Protein AF-0000000075191258 (afdb_homodimer)

Foldseek 3Di:
DPPPPADPQKDWDQDPNDIWIKGWAKWWFDDDPFIKMWGQDPVQWIWIDDCVPQNPDTDTDGGNVVDRRQADPVRTGTDDIDIDTD/DPPPPADDQKDWDQDPNDIWIKGWAKWWFDDDPFIKMWGQDPVQWIWIDDCVPQNPDTDTDGGNVVDRRQADPVGTGTDDIDIDTD

Secondary structure (DSSP, 8-state):
--------SEEEEEETTEEEEEEEEEEEEE-TT--EEEEE-TTSEEEEEETTTTTT--EEEEEGGGS-TTB-TT-PEEEEEEEEE-/--------SEEEEEETTEEEEEEEEEEEEE-TT--EEEEE-TTSEEEEEETTTTTT--EEEEEGGGS-TTB-TT-PEEEEEEEEE-

Structure (mmCIF, N/CA/C/O backbone):
data_AF-0000000075191258-model_v1
#
loop_
_entity.id
_entity.type
_entity.pdbx_description
1 polymer 'Uncharacterized protein'
#
loop_
_atom_site.group_PDB
_atom_site.id
_atom_site.type_symbol
_atom_site.label_atom_id
_atom_site.label_alt_id
_atom_site.label_comp_id
_atom_site.label_asym_id
_atom_site.label_entity_id
_atom_site.label_seq_id
_atom_site.pdbx_PDB_ins_code
_atom_site.Cartn_x
_atom_site.Cartn_y
_atom_site.Cartn_z
_atom_site.occupancy
_atom_site.B_iso_or_equiv
_atom_site.auth_seq_id
_atom_site.auth_comp_id
_atom_site.auth_asym_id
_atom_site.auth_atom_id
_atom_site.pdbx_PDB_model_num
ATOM 1 N N . MET A 1 1 ? 8.852 -24.781 12.484 1 18.39 1 MET A N 1
ATOM 2 C CA . MET A 1 1 ? 8.023 -24.625 11.289 1 18.39 1 MET A CA 1
ATOM 3 C C . MET A 1 1 ? 7.48 -23.203 11.195 1 18.39 1 MET A C 1
ATOM 5 O O . MET A 1 1 ? 6.633 -22.797 11.992 1 18.39 1 MET A O 1
ATOM 9 N N . PHE A 1 2 ? 8.344 -22.281 11.078 1 25.02 2 PHE A N 1
ATOM 10 C CA . PHE A 1 2 ? 7.977 -20.875 10.961 1 25.02 2 PHE A CA 1
ATOM 11 C C . PHE A 1 2 ? 6.957 -20.672 9.844 1 25.02 2 PHE A C 1
ATOM 13 O O . PHE A 1 2 ? 7.18 -21.094 8.711 1 25.02 2 PHE A O 1
ATOM 20 N N . SER A 1 3 ? 5.785 -20.906 10.18 1 29.55 3 SER A N 1
ATOM 21 C CA . SER A 1 3 ? 4.66 -20.766 9.266 1 29.55 3 SER A CA 1
ATOM 22 C C . SER A 1 3 ? 4.816 -19.516 8.391 1 29.55 3 SER A C 1
ATOM 24 O O . SER A 1 3 ? 5.297 -18.484 8.852 1 29.55 3 SER A O 1
ATOM 26 N N . ARG A 1 4 ? 5.203 -19.641 7.195 1 36.81 4 ARG A N 1
ATOM 27 C CA . ARG A 1 4 ? 5.18 -18.578 6.188 1 36.81 4 ARG A CA 1
ATOM 28 C C . ARG A 1 4 ? 4.109 -17.547 6.504 1 36.81 4 ARG A C 1
ATOM 30 O O . ARG A 1 4 ? 2.916 -17.828 6.438 1 36.81 4 ARG A O 1
ATOM 37 N N . ALA A 1 5 ? 4.41 -16.844 7.43 1 44.5 5 ALA A N 1
ATOM 38 C CA . ALA A 1 5 ? 3.191 -16.078 7.68 1 44.5 5 ALA A CA 1
ATOM 39 C C . ALA A 1 5 ? 2.811 -15.234 6.461 1 44.5 5 ALA A C 1
ATOM 41 O O . ALA A 1 5 ? 3.639 -14.5 5.922 1 44.5 5 ALA A O 1
ATOM 42 N N . PRO A 1 6 ? 1.939 -15.734 5.617 1 55.44 6 PRO A N 1
ATOM 43 C CA . PRO A 1 6 ? 1.334 -15.008 4.496 1 55.44 6 PRO A CA 1
ATOM 44 C C . PRO A 1 6 ? 1.102 -13.531 4.801 1 55.44 6 PRO A C 1
ATOM 46 O O . PRO A 1 6 ? 1.048 -13.141 5.969 1 55.44 6 PRO A O 1
ATOM 49 N N . VAL A 1 7 ? 1.549 -12.703 3.734 1 60.56 7 VAL A N 1
ATOM 50 C CA . VAL A 1 7 ? 1.084 -11.328 3.883 1 60.56 7 VAL A CA 1
ATOM 51 C C . VAL A 1 7 ? -0.291 -11.32 4.547 1 60.56 7 VAL A C 1
ATOM 53 O O . VAL A 1 7 ? -1.174 -12.094 4.176 1 60.56 7 VAL A O 1
ATOM 56 N N . ASP A 1 8 ? -0.23 -10.609 5.59 1 73.5 8 ASP A N 1
ATOM 57 C CA . ASP A 1 8 ? -1.541 -10.523 6.227 1 73.5 8 ASP A CA 1
ATOM 58 C C . ASP A 1 8 ? -2.574 -9.922 5.277 1 73.5 8 ASP A C 1
ATOM 60 O O . ASP A 1 8 ? -2.373 -8.828 4.742 1 73.5 8 ASP A O 1
ATOM 64 N N . GLU A 1 9 ? -3.535 -10.734 5.004 1 84.38 9 GLU A N 1
ATOM 65 C CA . GLU A 1 9 ? -4.645 -10.273 4.172 1 84.38 9 GLU A CA 1
ATOM 66 C C . GLU A 1 9 ? -5.293 -9.023 4.754 1 84.38 9 GLU A C 1
ATOM 68 O O . GLU A 1 9 ? -5.898 -8.234 4.023 1 84.38 9 GLU A O 1
ATOM 73 N N . GLN A 1 10 ? -5.094 -8.953 6.055 1 85.88 10 GLN A N 1
ATOM 74 C CA . GLN A 1 10 ? -5.688 -7.824 6.762 1 85.88 10 GLN A CA 1
ATOM 75 C C . GLN A 1 10 ? -4.742 -7.289 7.836 1 85.88 10 GLN A C 1
ATOM 77 O O . GLN A 1 10 ? -4.074 -8.062 8.523 1 85.88 10 GLN A O 1
ATOM 82 N N . ILE A 1 11 ? -4.68 -6.012 7.906 1 82.12 11 ILE A N 1
ATOM 83 C CA . ILE A 1 11 ? -3.984 -5.395 9.031 1 82.12 11 ILE A CA 1
ATOM 84 C C . ILE A 1 11 ? -4.949 -4.492 9.797 1 82.12 11 ILE A C 1
ATOM 86 O O . ILE A 1 11 ? -5.973 -4.07 9.266 1 82.12 11 ILE A O 1
ATOM 90 N N . GLN A 1 12 ? -4.664 -4.367 11.109 1 82.56 12 GLN A N 1
ATOM 91 C CA . GLN A 1 12 ? -5.461 -3.51 11.984 1 82.56 12 GLN A CA 1
ATOM 92 C C . GLN A 1 12 ? -4.617 -2.371 12.547 1 82.56 12 GLN A C 1
ATOM 94 O O . GLN A 1 12 ? -3.473 -2.584 12.961 1 82.56 1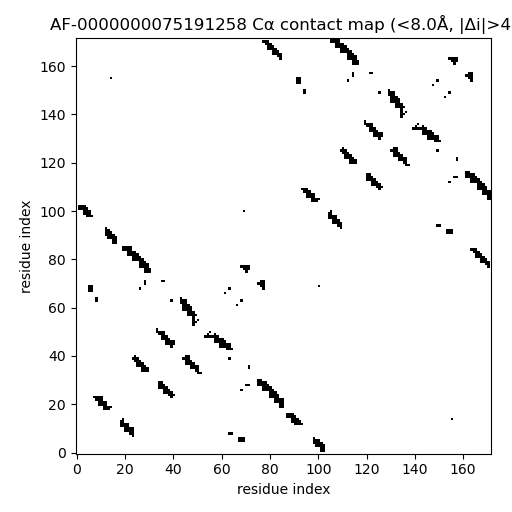2 GLN A O 1
ATOM 99 N N . LEU A 1 13 ? -5.23 -1.245 12.414 1 76.31 13 LEU A N 1
ATOM 100 C CA . LEU A 1 13 ? -4.598 -0.082 13.023 1 76.31 13 LEU A CA 1
ATOM 101 C C . LEU A 1 13 ? -5.539 0.585 14.023 1 76.31 13 LEU A C 1
ATOM 103 O O . LEU A 1 13 ? -6.762 0.556 13.844 1 76.31 13 LEU A O 1
ATOM 107 N N . THR A 1 14 ? -4.992 1.032 15.086 1 75.62 14 THR A N 1
ATOM 108 C CA . THR A 1 14 ? -5.773 1.798 16.047 1 75.62 14 THR A CA 1
ATOM 109 C C . THR A 1 14 ? -5.645 3.295 15.781 1 75.62 14 THR A C 1
ATOM 111 O O . THR A 1 14 ? -4.543 3.846 15.828 1 75.62 14 THR A O 1
ATOM 114 N N . VAL A 1 15 ? -6.785 3.873 15.414 1 68.5 15 VAL A N 1
ATOM 115 C CA . VAL A 1 15 ? -6.867 5.305 15.156 1 68.5 15 VAL A CA 1
ATOM 116 C C . VAL A 1 15 ? -7.828 5.961 16.141 1 68.5 15 VAL A C 1
ATOM 118 O O . VAL A 1 15 ? -9.039 5.707 16.109 1 68.5 15 VAL A O 1
ATOM 121 N N . LYS A 1 16 ? -7.297 6.879 16.969 1 72.69 16 LYS A N 1
ATOM 122 C CA . LYS A 1 16 ? -8.125 7.57 17.953 1 72.69 16 LYS A CA 1
ATOM 123 C C . LYS A 1 16 ? -9.031 6.59 18.688 1 72.69 16 LYS A C 1
ATOM 125 O O . LYS A 1 16 ? -10.242 6.797 18.766 1 72.69 16 LYS A O 1
ATOM 130 N N . SER A 1 17 ? -8.438 5.422 19.141 1 75.94 17 SER A N 1
ATOM 131 C CA . SER A 1 17 ? -9.109 4.426 19.969 1 75.94 17 SER A CA 1
ATOM 132 C C . SER A 1 17 ? -10.078 3.586 19.141 1 75.94 17 SER A C 1
ATOM 134 O O . SER A 1 17 ? -10.867 2.818 19.688 1 75.94 17 SER A O 1
ATOM 136 N N . ASN A 1 18 ? -10.102 3.945 17.891 1 79.5 18 ASN A N 1
ATOM 137 C CA . ASN A 1 18 ? -10.891 3.111 16.984 1 79.5 18 ASN A CA 1
ATOM 138 C C . ASN A 1 18 ? -10.008 2.148 16.203 1 79.5 18 ASN A C 1
ATOM 140 O O . ASN A 1 18 ? -8.914 2.51 15.773 1 79.5 18 ASN A O 1
ATOM 144 N N . ILE A 1 19 ? -10.531 0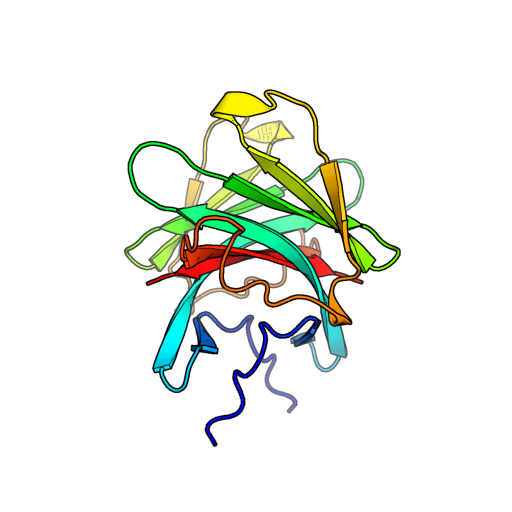.98 16.156 1 81.12 19 ILE A N 1
ATOM 145 C CA . ILE A 1 19 ? -9.828 -0.009 15.344 1 81.12 19 ILE A CA 1
ATOM 146 C C . ILE A 1 19 ? -10.289 0.091 13.891 1 81.12 19 ILE A C 1
ATOM 148 O O . ILE A 1 19 ? -11.484 0.016 13.609 1 81.12 19 ILE A O 1
ATOM 152 N N . VAL A 1 20 ? -9.32 0.36 13.07 1 84 20 VAL A N 1
ATOM 153 C CA . VAL A 1 20 ? -9.609 0.422 11.641 1 84 20 VAL A CA 1
ATOM 154 C C . VAL A 1 20 ? -8.93 -0.741 10.922 1 84 20 VAL A C 1
ATOM 156 O O . VAL A 1 20 ? -7.766 -1.052 11.195 1 84 20 VAL A O 1
ATOM 159 N N . HIS A 1 21 ? -9.688 -1.357 10.023 1 88.56 21 HIS A N 1
ATOM 160 C CA . HIS A 1 21 ? -9.188 -2.514 9.297 1 88.56 21 HIS A CA 1
ATOM 161 C C . HIS A 1 21 ? -8.805 -2.141 7.863 1 88.56 21 HIS A C 1
ATOM 163 O O . HIS A 1 21 ? -9.516 -1.379 7.207 1 88.56 21 HIS A O 1
ATOM 169 N N . TYR A 1 22 ? -7.719 -2.695 7.488 1 89.81 22 TYR A N 1
ATOM 170 C CA . TYR A 1 22 ? -7.254 -2.572 6.109 1 89.81 22 TYR A CA 1
ATOM 171 C C . TYR A 1 22 ? -7.035 -3.943 5.484 1 89.81 22 TYR A C 1
ATOM 173 O O . TYR A 1 22 ? -6.457 -4.832 6.109 1 89.81 22 TYR A O 1
ATOM 181 N N . ASN A 1 23 ? -7.496 -4.047 4.203 1 93.62 23 ASN A N 1
ATOM 182 C CA . ASN A 1 23 ? -7.297 -5.285 3.457 1 93.62 23 ASN A CA 1
ATOM 183 C C . ASN A 1 23 ? -6.227 -5.125 2.379 1 93.62 23 ASN A C 1
ATOM 185 O O . ASN A 1 23 ? -6.137 -4.074 1.743 1 93.62 23 ASN A O 1
ATOM 189 N N . LEU A 1 24 ? -5.484 -6.16 2.23 1 94.06 24 LEU A N 1
ATOM 190 C CA . LEU A 1 24 ? -4.547 -6.164 1.111 1 94.06 24 LEU A CA 1
ATOM 191 C C . LEU A 1 24 ? -5.285 -6.004 -0.214 1 94.06 24 LEU A C 1
ATOM 193 O O . LEU A 1 24 ? -6.176 -6.793 -0.534 1 94.06 24 LEU A O 1
ATOM 197 N N . ALA A 1 25 ? -4.867 -4.938 -0.931 1 96.75 25 ALA A N 1
ATOM 198 C CA . ALA A 1 25 ? -5.562 -4.617 -2.174 1 96.75 25 ALA A CA 1
ATOM 199 C C . ALA A 1 25 ? -4.664 -4.859 -3.383 1 96.75 25 ALA A C 1
ATOM 201 O O . ALA A 1 25 ? -5.145 -4.953 -4.516 1 96.75 25 ALA A O 1
ATOM 202 N N . GLY A 1 26 ? -3.363 -4.918 -3.156 1 96.75 26 GLY A N 1
ATOM 203 C CA . GLY A 1 26 ? -2.449 -5.137 -4.266 1 96.75 26 GLY A CA 1
ATOM 204 C C . GLY A 1 26 ? -1.015 -5.355 -3.826 1 96.75 26 GLY A C 1
ATOM 205 O O . GLY A 1 26 ? -0.641 -4.988 -2.709 1 96.75 26 GLY A O 1
ATOM 206 N N . VAL A 1 27 ? -0.315 -5.941 -4.746 1 96 27 VAL A N 1
ATOM 207 C CA . VAL A 1 27 ? 1.11 -6.195 -4.566 1 96 27 VAL A CA 1
ATOM 208 C C . VAL A 1 27 ? 1.851 -5.93 -5.875 1 96 27 VAL A C 1
ATOM 210 O O . VAL A 1 27 ? 1.377 -6.305 -6.949 1 96 27 VAL A O 1
ATOM 213 N N . VAL A 1 28 ? 2.975 -5.312 -5.754 1 95.12 28 VAL A N 1
ATOM 214 C CA . VAL A 1 28 ? 3.887 -5.152 -6.883 1 95.12 28 VAL A CA 1
ATOM 215 C C . VAL A 1 28 ? 5.164 -5.953 -6.629 1 95.12 28 VAL A C 1
ATOM 217 O O . VAL A 1 28 ? 5.723 -5.91 -5.531 1 95.12 28 VAL A O 1
ATOM 220 N N . TYR A 1 29 ? 5.508 -6.633 -7.645 1 93.75 29 TYR A N 1
ATOM 221 C CA . TYR A 1 29 ? 6.691 -7.48 -7.562 1 93.75 29 TYR A CA 1
ATOM 222 C C . TYR A 1 29 ? 7.824 -6.922 -8.414 1 93.75 29 TYR A C 1
ATOM 224 O O . TYR A 1 29 ? 7.598 -6.457 -9.531 1 93.75 29 TYR A O 1
ATOM 232 N N . TYR A 1 30 ? 8.914 -6.816 -7.758 1 86.06 30 TYR A N 1
ATOM 233 C CA . TYR A 1 30 ? 10.102 -6.383 -8.477 1 86.06 30 TYR A CA 1
ATOM 234 C C . TYR A 1 30 ? 11.07 -7.543 -8.688 1 86.06 30 TYR A C 1
ATOM 236 O O . TYR A 1 30 ? 11.234 -8.391 -7.801 1 86.06 30 TYR A O 1
ATOM 244 N N . GLY A 1 31 ? 11.555 -7.535 -9.891 1 74.44 31 GLY A N 1
ATOM 245 C CA . GLY A 1 31 ? 12.562 -8.516 -10.25 1 74.44 31 GLY A CA 1
ATOM 246 C C . GLY A 1 31 ? 13.07 -8.359 -11.672 1 74.44 31 GLY A C 1
ATOM 247 O O . GLY A 1 31 ? 12.289 -8.086 -12.586 1 74.44 31 GLY A O 1
ATOM 248 N N . ASP A 1 32 ? 14.359 -8.445 -11.781 1 72.38 32 ASP A N 1
ATOM 249 C CA . ASP A 1 32 ? 15.047 -8.383 -13.07 1 72.38 32 ASP A CA 1
ATOM 250 C C . ASP A 1 32 ? 14.602 -7.168 -13.875 1 72.38 32 ASP A C 1
ATOM 252 O O . ASP A 1 32 ? 14.688 -6.035 -13.398 1 72.38 32 ASP A O 1
ATOM 256 N N . THR A 1 33 ? 13.969 -7.332 -15.172 1 73.38 33 THR A N 1
ATOM 257 C CA . THR A 1 33 ? 13.859 -6.273 -16.172 1 73.38 33 THR A CA 1
ATOM 258 C C . THR A 1 33 ? 12.461 -5.656 -16.141 1 73.38 33 THR A C 1
ATOM 260 O O . THR A 1 33 ? 12.219 -4.621 -16.766 1 73.38 33 THR A O 1
ATOM 263 N N . HIS A 1 34 ? 11.477 -6.297 -15.422 1 81.94 34 HIS A N 1
ATOM 264 C CA . HIS A 1 34 ? 10.156 -5.684 -15.477 1 81.94 34 HIS A CA 1
ATOM 265 C C . HIS A 1 34 ? 9.352 -5.984 -14.211 1 81.94 34 HIS A C 1
ATOM 267 O O . HIS A 1 34 ? 9.641 -6.953 -13.508 1 81.94 34 HIS A O 1
ATOM 273 N N . TYR A 1 35 ? 8.359 -5.191 -13.992 1 88.12 35 TYR A N 1
ATOM 274 C CA . TYR A 1 35 ? 7.496 -5.324 -12.828 1 88.12 35 TYR A CA 1
ATOM 275 C C . TYR A 1 35 ? 6.254 -6.145 -13.156 1 88.12 35 TYR A C 1
ATOM 277 O O . TYR A 1 35 ? 5.781 -6.133 -14.297 1 88.12 35 TYR A O 1
ATOM 285 N N . THR A 1 36 ? 5.746 -6.973 -12.258 1 93.81 36 THR A N 1
ATOM 286 C CA . THR A 1 36 ? 4.426 -7.598 -12.281 1 93.81 36 THR A CA 1
ATOM 287 C C . THR A 1 36 ? 3.611 -7.188 -11.055 1 93.81 36 THR A C 1
ATOM 289 O O . THR A 1 36 ? 4.152 -6.625 -10.102 1 93.81 36 THR A O 1
ATOM 292 N N . ALA A 1 37 ? 2.322 -7.426 -11.281 1 95.44 37 ALA A N 1
ATOM 293 C CA . ALA A 1 37 ? 1.471 -7.012 -10.164 1 95.44 37 ALA A CA 1
ATOM 294 C C . ALA A 1 37 ? 0.293 -7.965 -9.992 1 95.44 37 ALA A C 1
ATOM 296 O O . ALA A 1 37 ? -0.086 -8.672 -10.93 1 95.44 37 ALA A O 1
ATOM 297 N N . ARG A 1 38 ? -0.209 -7.969 -8.773 1 95.94 38 ARG A N 1
ATOM 298 C CA . ARG A 1 38 ? -1.482 -8.594 -8.438 1 95.94 38 ARG A CA 1
ATOM 299 C C . ARG A 1 38 ? -2.418 -7.602 -7.754 1 95.94 38 ARG A C 1
ATOM 301 O O . ARG A 1 38 ? -1.981 -6.789 -6.938 1 95.94 38 ARG A O 1
ATOM 308 N N . PHE A 1 39 ? -3.615 -7.684 -8.141 1 96.31 39 PHE A N 1
ATOM 309 C CA . PHE A 1 39 ? -4.691 -6.938 -7.496 1 96.31 39 PHE A CA 1
ATOM 310 C C . PHE A 1 39 ? -5.711 -7.883 -6.871 1 96.31 39 PHE A C 1
ATOM 312 O O . PHE A 1 39 ? -5.996 -8.945 -7.422 1 96.31 39 PHE A O 1
ATOM 319 N N . VAL A 1 40 ? -6.23 -7.406 -5.723 1 96.81 40 VAL A N 1
ATOM 320 C CA . VAL A 1 40 ? -7.266 -8.164 -5.027 1 96.81 40 VAL A CA 1
ATOM 321 C C . VAL A 1 40 ? -8.586 -7.395 -5.074 1 96.81 40 VAL A C 1
ATOM 323 O O . VAL A 1 40 ? -8.68 -6.273 -4.57 1 96.81 40 VAL A O 1
ATOM 326 N N . ASP A 1 41 ? -9.602 -8.016 -5.605 1 95.12 41 ASP A N 1
ATOM 327 C CA . ASP A 1 41 ? -10.867 -7.293 -5.676 1 95.12 41 ASP A CA 1
ATOM 328 C C . ASP A 1 41 ? -11.688 -7.488 -4.398 1 95.12 41 ASP A C 1
ATOM 330 O O . ASP A 1 41 ? -11.211 -8.109 -3.443 1 95.12 41 ASP A O 1
ATOM 334 N N . THR A 1 42 ? -12.812 -6.91 -4.359 1 93 42 THR A N 1
ATOM 335 C CA . THR A 1 42 ? -13.602 -6.84 -3.133 1 93 42 THR A CA 1
ATOM 336 C C . THR A 1 42 ? -14.102 -8.227 -2.734 1 93 42 THR A C 1
ATOM 338 O O . THR A 1 42 ? -14.469 -8.453 -1.58 1 93 42 THR A O 1
ATOM 341 N N . ASP A 1 43 ? -14.055 -9.195 -3.66 1 94.69 43 ASP A N 1
ATOM 342 C CA . ASP A 1 43 ? -14.516 -10.555 -3.385 1 94.69 43 ASP A CA 1
ATOM 343 C C . ASP A 1 43 ? -13.352 -11.461 -2.986 1 94.69 43 ASP A C 1
ATOM 345 O O . ASP A 1 43 ? -13.547 -12.656 -2.744 1 94.69 43 ASP A O 1
ATOM 349 N N . GLY A 1 44 ? -12.172 -10.891 -3 1 94.62 44 GLY A N 1
ATOM 350 C CA . GLY A 1 44 ? -11 -11.672 -2.631 1 94.62 44 GLY A CA 1
ATOM 351 C C . GLY A 1 44 ? -10.375 -12.406 -3.803 1 94.62 44 GLY A C 1
ATOM 352 O O . GLY A 1 44 ? -9.5 -13.25 -3.619 1 94.62 44 GLY A O 1
ATOM 353 N N . ARG A 1 45 ? -10.891 -12.117 -5.031 1 96.75 45 ARG A N 1
ATOM 354 C CA . ARG A 1 45 ? -10.266 -12.695 -6.215 1 96.75 45 ARG A CA 1
ATOM 355 C C . ARG A 1 45 ? -8.977 -11.961 -6.566 1 96.75 45 ARG A C 1
ATOM 357 O O . ARG A 1 45 ? -8.914 -10.734 -6.488 1 96.75 45 ARG A O 1
ATOM 364 N N . VAL A 1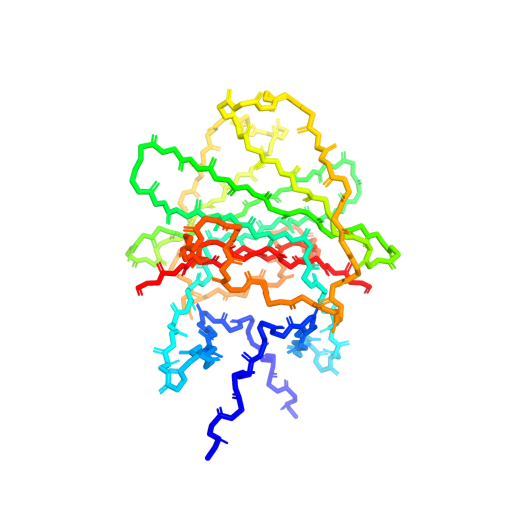 46 ? -8.016 -12.719 -6.957 1 96.94 46 VAL A N 1
ATOM 365 C CA . VAL A 1 46 ? -6.715 -12.148 -7.293 1 96.94 46 VAL A CA 1
ATOM 366 C C . VAL A 1 46 ? -6.559 -12.078 -8.812 1 96.94 46 VAL A C 1
ATOM 368 O O . VAL A 1 46 ? -6.801 -13.062 -9.516 1 96.94 46 VAL A O 1
ATOM 371 N N . TRP A 1 47 ? -6.211 -10.898 -9.25 1 96.81 47 TRP A N 1
ATOM 372 C CA . TRP A 1 47 ? -5.957 -10.625 -10.664 1 96.81 47 TRP A CA 1
ATOM 373 C C . TRP A 1 47 ? -4.48 -10.336 -10.898 1 96.81 47 TRP A C 1
ATOM 375 O O . TRP A 1 47 ? -3.873 -9.531 -10.188 1 96.81 47 TRP A O 1
ATOM 385 N N . TYR A 1 48 ? -3.906 -10.992 -11.906 1 96.19 48 TYR A N 1
ATOM 386 C CA . TYR A 1 48 ? -2.484 -10.875 -12.211 1 96.19 48 TYR A CA 1
ATOM 387 C C . TYR A 1 48 ? -2.262 -10.039 -13.469 1 96.19 48 TYR A C 1
ATOM 389 O O . TYR A 1 48 ? -2.965 -10.219 -14.469 1 96.19 48 TYR A O 1
ATOM 397 N N . ASN A 1 49 ? -1.274 -9.141 -13.406 1 93.94 49 ASN A N 1
ATOM 398 C CA . ASN A 1 49 ? -0.834 -8.344 -14.547 1 93.94 49 ASN A CA 1
ATOM 399 C C . ASN A 1 49 ? 0.676 -8.43 -14.742 1 93.94 49 ASN A C 1
ATOM 401 O O . ASN A 1 49 ? 1.443 -8.227 -13.805 1 93.94 49 ASN A O 1
ATOM 405 N N . ASP A 1 50 ? 0.984 -8.828 -15.898 1 88.56 50 ASP A N 1
ATOM 406 C CA . ASP A 1 50 ? 2.354 -8.695 -16.391 1 88.56 50 ASP A CA 1
ATOM 407 C C . ASP A 1 50 ? 2.477 -7.547 -17.375 1 88.56 50 ASP A C 1
ATOM 409 O O . ASP A 1 50 ? 2.066 -7.676 -18.531 1 88.56 50 ASP A O 1
ATOM 413 N N . GLY A 1 51 ? 2.982 -6.484 -16.891 1 78.25 51 GLY A N 1
ATOM 414 C CA . GLY A 1 51 ? 3.037 -5.266 -17.672 1 78.25 51 GLY A CA 1
ATOM 415 C C . GLY A 1 51 ? 3.645 -5.473 -19.047 1 78.25 51 GLY A C 1
ATOM 416 O O . GLY A 1 51 ? 3.264 -4.797 -20.016 1 78.25 51 GLY A O 1
ATOM 417 N N . LEU A 1 52 ? 4.566 -6.281 -19.203 1 77.38 52 LEU A N 1
ATOM 418 C CA . LEU A 1 52 ? 5.23 -6.523 -20.484 1 77.38 52 LEU A CA 1
ATOM 419 C C . LEU A 1 52 ? 4.375 -7.406 -21.391 1 77.38 52 LEU A C 1
ATOM 421 O O . LEU A 1 52 ? 4.199 -7.109 -22.578 1 77.38 52 LEU A O 1
ATOM 425 N N . THR A 1 53 ? 3.797 -8.438 -20.891 1 78.5 53 THR A N 1
ATOM 426 C CA . THR A 1 53 ? 3.164 -9.445 -21.734 1 78.5 53 THR A CA 1
ATOM 427 C C . THR A 1 53 ? 1.667 -9.18 -21.859 1 78.5 53 THR A C 1
ATOM 429 O O . THR A 1 53 ? 1.068 -9.477 -22.906 1 78.5 53 THR A O 1
ATOM 432 N N . LEU A 1 54 ? 1.067 -8.609 -20.859 1 81.75 54 LEU A N 1
ATOM 433 C CA . LEU A 1 54 ? -0.387 -8.492 -20.859 1 81.75 54 LEU A CA 1
ATOM 434 C C . LEU A 1 54 ? -0.819 -7.055 -21.109 1 81.75 54 LEU A C 1
ATOM 436 O O . LEU A 1 54 ? -2 -6.793 -21.359 1 81.75 54 LEU A O 1
ATOM 440 N N . GLY A 1 55 ? 0.166 -6.262 -21.062 1 77.88 55 GLY A N 1
ATOM 441 C CA . GLY A 1 55 ? -0.191 -4.859 -21.234 1 77.88 55 GLY A CA 1
ATOM 442 C C . GLY A 1 55 ? -1.166 -4.371 -20.172 1 77.88 55 GLY A C 1
ATOM 443 O O . GLY A 1 55 ? -0.888 -4.457 -18.969 1 77.88 55 GLY A O 1
ATOM 444 N N . ARG A 1 56 ? -2.375 -3.951 -20.594 1 79.69 56 ARG A N 1
ATOM 445 C CA . ARG A 1 56 ? -3.363 -3.373 -19.688 1 79.69 56 ARG A CA 1
ATOM 446 C C . ARG A 1 56 ? -4.32 -4.441 -19.172 1 79.69 56 ARG A C 1
ATOM 448 O O . ARG A 1 56 ? -5.258 -4.137 -18.438 1 79.69 56 ARG A O 1
ATOM 455 N N . ARG A 1 57 ? -4.113 -5.68 -19.609 1 88 57 ARG A N 1
ATOM 456 C CA . ARG A 1 57 ? -5.031 -6.742 -19.203 1 88 57 ARG A CA 1
ATOM 457 C C . ARG A 1 57 ? -4.547 -7.438 -17.938 1 88 57 ARG A C 1
ATOM 459 O O . ARG A 1 57 ? -3.35 -7.441 -17.641 1 88 57 ARG A O 1
ATOM 466 N N . ALA A 1 58 ? -5.52 -7.902 -17.234 1 92.88 58 ALA A N 1
ATOM 467 C CA . ALA A 1 58 ? -5.238 -8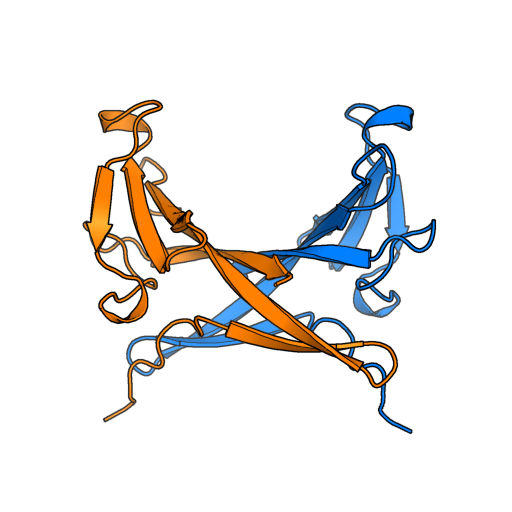.734 -16.078 1 92.88 58 ALA A CA 1
ATOM 468 C C . ALA A 1 58 ? -5.922 -10.094 -16.203 1 92.88 58 ALA A C 1
ATOM 470 O O . ALA A 1 58 ? -6.969 -10.219 -16.844 1 92.88 58 ALA A O 1
ATOM 471 N N . GLN A 1 59 ? -5.266 -11.086 -15.633 1 94.69 59 GLN A N 1
ATOM 472 C CA . GLN A 1 59 ? -5.797 -12.445 -15.625 1 94.69 59 GLN A CA 1
ATOM 473 C C . GLN A 1 59 ? -6.211 -12.859 -14.219 1 94.69 59 GLN A C 1
ATOM 475 O O . GLN A 1 59 ? -5.469 -12.648 -13.258 1 94.69 59 GLN A O 1
ATOM 480 N N . LEU A 1 60 ? -7.379 -13.5 -14.211 1 95.62 60 LEU A N 1
ATOM 481 C CA . LEU A 1 60 ? -7.832 -14.055 -12.938 1 95.62 60 LEU A CA 1
ATOM 482 C C . LEU A 1 60 ? -6.98 -15.258 -12.539 1 95.62 60 LEU A C 1
ATOM 484 O O . LEU A 1 60 ? -6.715 -16.141 -13.359 1 95.62 60 LEU A O 1
ATOM 488 N N . GLU A 1 61 ? -6.535 -15.273 -11.367 1 95.62 61 GLU A N 1
ATOM 489 C CA . GLU A 1 61 ? -5.762 -16.406 -10.875 1 95.62 61 GLU A CA 1
ATOM 490 C C . GLU A 1 61 ? -6.566 -17.234 -9.875 1 95.62 61 GLU A C 1
ATOM 492 O O . GLU A 1 61 ? -7.008 -18.344 -10.188 1 95.62 61 GLU A O 1
ATOM 497 N N . ARG A 1 62 ? -6.562 -16.891 -8.547 1 95.19 62 ARG A N 1
ATOM 498 C CA . ARG A 1 62 ? -7.227 -17.578 -7.449 1 95.19 62 ARG A CA 1
ATOM 499 C C . ARG A 1 62 ? -7.73 -16.594 -6.402 1 95.19 62 ARG A C 1
ATOM 501 O O . ARG A 1 62 ? -7.754 -15.391 -6.645 1 95.19 62 ARG A O 1
ATOM 508 N N . PHE A 1 63 ? -8.32 -17.219 -5.359 1 95.38 63 PHE A N 1
ATOM 509 C CA . PHE A 1 63 ? -8.68 -16.391 -4.207 1 95.38 63 PHE A CA 1
ATOM 510 C C . PHE A 1 63 ? -7.461 -16.141 -3.326 1 95.38 63 PHE A C 1
ATOM 512 O O . PHE A 1 63 ? -6.566 -16.984 -3.234 1 95.38 63 PHE A O 1
ATOM 519 N N . ILE A 1 64 ? -7.453 -15.016 -2.725 1 93.5 64 ILE A N 1
ATOM 520 C CA . ILE A 1 64 ? -6.297 -14.547 -1.969 1 93.5 64 ILE A CA 1
ATOM 521 C C . ILE A 1 64 ? -5.953 -15.555 -0.873 1 93.5 64 ILE A C 1
ATOM 523 O O . ILE A 1 64 ? -4.781 -15.766 -0.56 1 93.5 64 ILE A O 1
ATOM 527 N N . HIS A 1 65 ? -6.949 -16.156 -0.226 1 90.19 65 HIS A N 1
ATOM 528 C CA . HIS A 1 65 ? -6.695 -17.062 0.889 1 90.19 65 HIS A CA 1
ATOM 529 C C . HIS A 1 65 ? -6.023 -18.344 0.413 1 90.19 65 HIS A C 1
ATOM 531 O O . HIS A 1 65 ? -5.504 -19.109 1.224 1 90.19 65 HIS A O 1
ATOM 537 N N . ASP A 1 66 ? -5.941 -18.531 -0.893 1 90.38 66 ASP A N 1
ATOM 538 C CA . ASP A 1 66 ? -5.352 -19.75 -1.461 1 90.38 66 ASP A CA 1
ATOM 539 C C . ASP A 1 66 ? -3.965 -19.469 -2.037 1 90.38 66 ASP A C 1
ATOM 541 O O . ASP A 1 66 ? -3.379 -20.312 -2.707 1 90.38 66 ASP A O 1
ATOM 545 N N . MET A 1 67 ? -3.473 -18.25 -1.807 1 88.62 67 MET A N 1
ATOM 546 C CA . MET A 1 67 ? -2.277 -17.859 -2.549 1 88.62 67 MET A CA 1
ATOM 547 C C . MET A 1 67 ? -1.213 -17.297 -1.61 1 88.62 67 MET A C 1
ATOM 549 O O . MET A 1 67 ? -1.538 -16.656 -0.611 1 88.62 67 MET A O 1
ATOM 553 N N . ASP A 1 68 ? 0.018 -17.609 -2.004 1 87 68 ASP A N 1
ATOM 554 C CA . ASP A 1 68 ? 1.139 -16.875 -1.427 1 87 68 ASP A CA 1
ATOM 555 C C . ASP A 1 68 ? 1.383 -15.57 -2.176 1 87 68 ASP A C 1
ATOM 557 O O . ASP A 1 68 ? 1.888 -15.578 -3.301 1 87 68 ASP A O 1
ATOM 561 N N . MET A 1 69 ? 1.11 -14.5 -1.534 1 91 69 MET A N 1
ATOM 562 C CA . MET A 1 69 ? 1.179 -13.203 -2.207 1 91 69 MET A CA 1
ATOM 563 C C . MET A 1 69 ? 2.598 -12.648 -2.172 1 91 69 MET A C 1
ATOM 565 O O . MET A 1 69 ? 2.881 -11.625 -2.791 1 91 69 MET A O 1
ATOM 569 N N . MET A 1 70 ? 3.473 -13.336 -1.526 1 89.5 70 MET A N 1
ATOM 570 C CA . MET A 1 70 ? 4.801 -12.773 -1.313 1 89.5 70 MET A CA 1
ATOM 571 C C . MET A 1 70 ? 5.707 -13.047 -2.508 1 89.5 70 MET A C 1
ATOM 573 O O . MET A 1 70 ? 6.77 -12.438 -2.641 1 89.5 70 MET A O 1
ATOM 577 N N . LYS A 1 71 ? 5.254 -13.969 -3.334 1 89.19 71 LYS A N 1
ATOM 578 C CA . LYS A 1 71 ? 5.965 -14.258 -4.578 1 89.19 71 LYS A CA 1
ATOM 579 C C . LYS A 1 71 ? 5 -14.312 -5.762 1 89.19 71 LYS A C 1
ATOM 581 O O . LYS A 1 71 ? 3.879 -14.805 -5.637 1 89.19 71 LYS A O 1
ATOM 586 N N . ASP A 1 72 ? 5.551 -13.797 -6.867 1 89.75 72 ASP A N 1
ATOM 587 C CA . ASP A 1 72 ? 4.68 -13.922 -8.031 1 89.75 72 ASP A CA 1
ATOM 588 C C . ASP A 1 72 ? 4.91 -15.25 -8.75 1 89.75 72 ASP A C 1
ATOM 590 O O . ASP A 1 72 ? 5.562 -16.156 -8.211 1 89.75 72 ASP A O 1
ATOM 594 N N . ARG A 1 73 ? 4.34 -15.375 -9.906 1 87.62 73 ARG A N 1
ATOM 595 C CA . ARG A 1 73 ? 4.363 -16.609 -10.672 1 87.62 73 ARG A CA 1
ATOM 596 C C . ARG A 1 73 ? 5.789 -17 -11.039 1 87.62 73 ARG A C 1
ATOM 598 O O . ARG A 1 73 ? 6.098 -18.188 -11.188 1 87.62 73 ARG A O 1
ATOM 605 N N . ALA A 1 74 ? 6.613 -16 -11.234 1 87.19 74 ALA A N 1
ATOM 606 C CA . ALA A 1 74 ? 7.984 -16.234 -11.672 1 87.19 74 ALA A CA 1
ATOM 607 C C . ALA A 1 74 ? 8.945 -16.25 -10.484 1 87.19 74 ALA A C 1
ATOM 609 O O . ALA A 1 74 ? 10.164 -16.312 -10.664 1 87.19 74 ALA A O 1
ATOM 610 N N . GLY A 1 75 ? 8.359 -16.141 -9.32 1 87.25 75 GLY A N 1
ATOM 611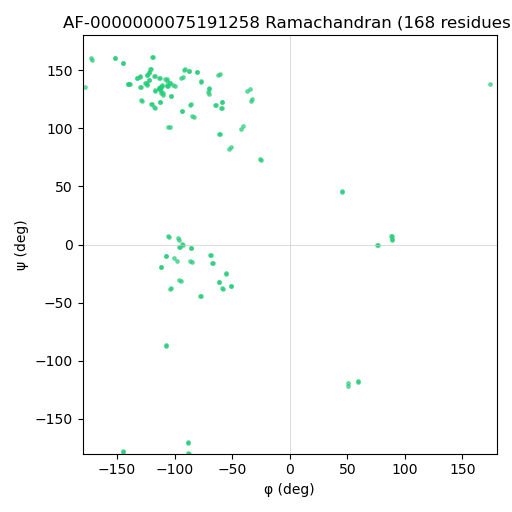 C CA . GLY A 1 75 ? 9.203 -16.172 -8.133 1 87.25 75 GLY A CA 1
ATOM 612 C C . GLY A 1 75 ? 9.711 -14.805 -7.723 1 87.25 75 GLY A C 1
ATOM 613 O O . GLY A 1 75 ? 10.562 -14.695 -6.832 1 87.25 75 GLY A O 1
ATOM 614 N N . LYS A 1 76 ? 9.297 -13.789 -8.391 1 88 76 LYS A N 1
ATOM 615 C CA . LYS A 1 76 ? 9.68 -12.438 -8 1 88 76 LYS A CA 1
ATOM 616 C C . LYS A 1 76 ? 9.188 -12.109 -6.59 1 88 76 LYS A C 1
ATOM 618 O O . LYS A 1 76 ? 8.07 -12.477 -6.215 1 88 76 LYS A O 1
ATOM 623 N N . SER A 1 77 ? 9.961 -11.32 -5.887 1 87.69 77 SER A N 1
ATOM 624 C CA . SER A 1 77 ? 9.625 -10.992 -4.504 1 87.69 77 SER A CA 1
ATOM 625 C C . SER A 1 77 ? 8.711 -9.773 -4.438 1 87.69 77 SER A C 1
ATOM 627 O O . SER A 1 77 ? 8.828 -8.852 -5.254 1 87.69 77 SER A O 1
ATOM 629 N N . CYS A 1 78 ? 7.879 -9.742 -3.43 1 91.75 78 CYS A N 1
ATOM 630 C CA . CYS A 1 78 ? 7 -8.609 -3.137 1 91.75 78 CYS A CA 1
ATOM 631 C C . CYS A 1 78 ? 7.809 -7.371 -2.768 1 91.75 78 CYS A C 1
ATOM 633 O O . CYS A 1 78 ? 8.594 -7.398 -1.821 1 91.75 78 CYS A O 1
ATOM 635 N N . ASP A 1 79 ? 7.598 -6.363 -3.58 1 94 79 ASP A N 1
ATOM 636 C CA . ASP A 1 79 ? 8.32 -5.121 -3.344 1 94 79 ASP A CA 1
ATOM 637 C C . ASP A 1 79 ? 7.418 -4.07 -2.703 1 94 79 ASP A C 1
ATOM 639 O O . ASP A 1 79 ? 7.867 -3.287 -1.86 1 94 79 ASP A O 1
ATOM 643 N N . ILE A 1 80 ? 6.199 -4.027 -3.104 1 95.06 80 ILE A N 1
ATOM 644 C CA . ILE A 1 80 ? 5.234 -3.043 -2.631 1 95.06 80 ILE A CA 1
ATOM 645 C C . ILE A 1 80 ? 3.955 -3.748 -2.184 1 95.06 80 ILE A C 1
ATOM 647 O O . ILE A 1 80 ? 3.465 -4.652 -2.865 1 95.06 80 ILE A O 1
ATOM 651 N N . LEU A 1 81 ? 3.436 -3.346 -1.066 1 95.12 81 LEU A N 1
ATOM 652 C CA . LEU A 1 81 ? 2.135 -3.764 -0.555 1 95.12 81 LEU A CA 1
ATOM 653 C C . LEU A 1 81 ? 1.161 -2.592 -0.523 1 95.12 81 LEU A C 1
ATOM 655 O O . LEU A 1 81 ? 1.507 -1.505 -0.054 1 95.12 81 LEU A O 1
ATOM 659 N N . ILE A 1 82 ? 0.007 -2.805 -0.958 1 96.25 82 ILE A N 1
ATOM 660 C CA . ILE A 1 82 ? -1.05 -1.801 -0.949 1 96.25 82 ILE A CA 1
ATOM 661 C C . ILE A 1 82 ? -2.234 -2.307 -0.128 1 96.25 82 ILE A C 1
ATOM 663 O O . ILE A 1 82 ? -2.816 -3.348 -0.443 1 96.25 82 ILE A O 1
ATOM 667 N N . TYR A 1 83 ? -2.568 -1.584 0.864 1 94.62 83 TYR A N 1
ATOM 668 C CA . TYR A 1 83 ? -3.715 -1.898 1.711 1 94.62 83 TYR A CA 1
ATOM 669 C C . TYR A 1 83 ? -4.809 -0.849 1.559 1 94.62 83 TYR A C 1
ATOM 671 O O . TYR A 1 83 ? -4.523 0.348 1.473 1 94.62 83 TYR A O 1
ATOM 679 N N . ARG A 1 84 ? -5.977 -1.288 1.592 1 95.44 84 ARG A N 1
ATOM 680 C CA . ARG A 1 84 ? -7.121 -0.388 1.483 1 95.44 84 ARG A CA 1
ATOM 681 C C . ARG A 1 84 ? -8.055 -0.545 2.678 1 95.44 84 ARG A C 1
ATOM 683 O O . ARG A 1 84 ? -8.297 -1.66 3.146 1 95.44 84 ARG A O 1
ATOM 690 N N . ARG A 1 85 ? -8.602 0.562 3.006 1 90.5 85 ARG A N 1
ATOM 691 C CA . ARG A 1 85 ? -9.531 0.566 4.133 1 90.5 85 ARG A CA 1
ATOM 692 C C . ARG A 1 85 ? -10.82 -0.167 3.779 1 90.5 85 ARG A C 1
ATOM 694 O O . ARG A 1 85 ? -11.344 -0.016 2.674 1 90.5 85 ARG A O 1
ATOM 701 N N . THR A 1 86 ? -11.227 -1.002 4.707 1 85.62 86 THR A N 1
ATOM 702 C CA . THR A 1 86 ? -12.469 -1.737 4.496 1 85.62 86 THR A CA 1
ATOM 703 C C . THR A 1 86 ? -13.586 -1.167 5.367 1 85.62 86 THR A C 1
ATOM 705 O O . THR A 1 86 ? -13.328 -0.623 6.441 1 85.62 86 THR A O 1
ATOM 708 N N . MET B 1 1 ? -6.152 6.066 27.703 1 19.03 1 MET B N 1
ATOM 709 C CA . MET B 1 1 ? -5.324 6.824 26.781 1 19.03 1 MET B CA 1
ATOM 710 C C . MET B 1 1 ? -4.926 5.965 25.578 1 19.03 1 MET B C 1
ATOM 712 O O . MET B 1 1 ? -4.133 5.031 25.719 1 19.03 1 MET B O 1
ATOM 716 N N . PHE B 1 2 ? -5.902 5.516 24.875 1 25.33 2 PHE B N 1
ATOM 717 C CA . PHE B 1 2 ? -5.695 4.684 23.688 1 25.33 2 PHE B CA 1
ATOM 718 C C . PHE B 1 2 ? -4.695 5.336 22.734 1 25.33 2 PHE B C 1
ATOM 720 O O . PHE B 1 2 ? -4.84 6.504 22.375 1 25.33 2 PHE B O 1
ATOM 727 N N . SER B 1 3 ? -3.502 5.098 23.047 1 29.84 3 SER B N 1
ATOM 728 C CA . SER B 1 3 ? -2.396 5.641 22.266 1 29.84 3 SER B CA 1
ATOM 729 C C . SER B 1 3 ? -2.67 5.531 20.766 1 29.84 3 SER B C 1
ATOM 731 O O . SER B 1 3 ? -3.215 4.527 20.297 1 29.84 3 SER B O 1
ATOM 733 N N . ARG B 1 4 ? -3.102 6.551 20.125 1 36.38 4 ARG B N 1
ATOM 734 C CA . ARG B 1 4 ? -3.17 6.68 18.672 1 36.38 4 ARG B CA 1
ATOM 735 C C . ARG B 1 4 ? -2.143 5.777 18 1 36.38 4 ARG B C 1
ATOM 737 O O . ARG B 1 4 ? -0.937 6 18.125 1 36.38 4 ARG B O 1
ATOM 744 N N . ALA B 1 5 ? -2.484 4.594 18.078 1 44.59 5 ALA B N 1
ATOM 745 C CA . ALA B 1 5 ? -1.31 3.922 17.516 1 44.59 5 ALA B CA 1
ATOM 746 C C . ALA B 1 5 ? -1.051 4.363 16.078 1 44.59 5 ALA B C 1
ATOM 748 O O . ALA B 1 5 ? -1.952 4.324 15.242 1 44.59 5 ALA B O 1
ATOM 749 N N . PRO B 1 6 ? -0.199 5.316 15.875 1 55.34 6 PRO B N 1
ATOM 750 C CA . PRO B 1 6 ? 0.274 5.766 14.562 1 55.34 6 PRO B CA 1
ATOM 751 C C . PRO B 1 6 ? 0.458 4.617 13.578 1 55.34 6 PRO B C 1
ATOM 753 O O . PRO B 1 6 ? 0.601 3.463 13.984 1 55.34 6 PRO B O 1
ATOM 756 N N . VAL B 1 7 ? -0.135 4.887 12.32 1 60.12 7 VAL B N 1
ATOM 757 C CA . VAL B 1 7 ? 0.265 3.932 11.297 1 60.12 7 VAL B CA 1
ATOM 758 C C . VAL B 1 7 ? 1.699 3.471 11.547 1 60.12 7 VAL B C 1
ATOM 760 O O . VAL B 1 7 ? 2.578 4.285 11.836 1 60.12 7 VAL B O 1
ATOM 763 N N . ASP B 1 8 ? 1.706 2.207 11.617 1 73.25 8 ASP B N 1
ATOM 764 C CA . ASP B 1 8 ? 3.07 1.719 11.797 1 73.25 8 ASP B CA 1
ATOM 765 C C . ASP B 1 8 ? 3.963 2.141 10.633 1 73.25 8 ASP B C 1
ATOM 767 O O . ASP B 1 8 ? 3.652 1.862 9.477 1 73.25 8 ASP B O 1
ATOM 771 N N . GLU B 1 9 ? 4.93 2.906 10.984 1 84.19 9 GLU B N 1
ATOM 772 C CA . GLU B 1 9 ? 5.922 3.324 10 1 84.19 9 GLU B CA 1
ATOM 773 C C . GLU B 1 9 ? 6.566 2.119 9.32 1 84.19 9 GLU B C 1
ATOM 775 O O . GLU B 1 9 ? 7.055 2.223 8.195 1 84.19 9 GLU B O 1
ATOM 780 N N . GLN B 1 10 ? 6.5 1.05 10.109 1 85.81 10 GLN B N 1
ATOM 781 C CA . GLN B 1 10 ? 7.113 -0.177 9.609 1 85.81 10 GLN B CA 1
ATOM 782 C C . GLN B 1 10 ? 6.262 -1.396 9.953 1 85.81 10 GLN B C 1
ATOM 784 O O . GLN B 1 10 ? 5.691 -1.475 11.039 1 85.81 10 GLN B O 1
ATOM 789 N N . ILE B 1 11 ? 6.16 -2.244 9.016 1 82.19 11 ILE B N 1
ATOM 790 C CA . ILE B 1 11 ? 5.566 -3.545 9.305 1 82.19 11 ILE B CA 1
ATOM 791 C C . ILE B 1 11 ? 6.562 -4.652 8.977 1 82.19 11 ILE B C 1
ATOM 793 O O . ILE B 1 11 ? 7.5 -4.445 8.203 1 82.19 11 ILE B O 1
ATOM 797 N N . GLN B 1 12 ? 6.426 -5.766 9.719 1 82.5 12 GLN B N 1
ATOM 798 C CA . GLN B 1 12 ? 7.266 -6.941 9.5 1 82.5 12 GLN B CA 1
ATOM 799 C C . GLN B 1 12 ? 6.434 -8.141 9.062 1 82.5 12 GLN B C 1
ATOM 801 O O . GLN B 1 12 ? 5.352 -8.383 9.602 1 82.5 12 GLN B O 1
ATOM 806 N N . LEU B 1 13 ? 6.977 -8.711 8.047 1 76.12 13 LEU B N 1
ATOM 807 C CA . LEU B 1 13 ? 6.359 -9.953 7.594 1 76.12 13 LEU B CA 1
ATOM 808 C C . LEU B 1 13 ? 7.371 -11.102 7.598 1 76.12 13 LEU B C 1
ATOM 810 O O . LEU B 1 13 ? 8.562 -10.875 7.383 1 76.12 13 LEU B O 1
ATOM 814 N N . THR B 1 14 ? 6.922 -12.234 7.969 1 75.69 14 THR B N 1
ATOM 815 C CA . THR B 1 14 ? 7.762 -13.422 7.879 1 75.69 14 THR B CA 1
ATOM 816 C C . THR B 1 14 ? 7.531 -14.156 6.562 1 75.69 14 THR B C 1
ATOM 818 O O . THR B 1 14 ? 6.418 -14.602 6.277 1 75.69 14 THR B O 1
ATOM 821 N N . VAL B 1 15 ? 8.594 -14.164 5.77 1 68.56 15 VAL B N 1
ATOM 822 C CA . VAL B 1 15 ? 8.57 -14.844 4.48 1 68.56 15 VAL B CA 1
ATOM 823 C C . VAL B 1 15 ? 9.609 -15.961 4.465 1 68.56 15 VAL B C 1
ATOM 825 O O . VAL B 1 15 ? 10.812 -15.703 4.516 1 68.56 15 VAL B O 1
ATOM 828 N N . LYS B 1 16 ? 9.133 -17.219 4.301 1 73.06 16 LYS B N 1
ATOM 829 C CA . LYS B 1 16 ? 10.039 -18.375 4.27 1 73.06 16 LYS B CA 1
ATOM 830 C C . LYS B 1 16 ? 11.062 -18.297 5.398 1 73.06 16 LYS B C 1
ATOM 832 O O . LYS B 1 16 ? 12.266 -18.406 5.156 1 73.06 16 LYS B O 1
ATOM 837 N N . SER B 1 17 ? 10.57 -17.953 6.652 1 76.19 17 SER B N 1
ATOM 838 C CA . SER B 1 17 ? 11.375 -17.953 7.871 1 76.19 17 SER B CA 1
ATOM 839 C C . SER B 1 17 ? 12.289 -16.734 7.922 1 76.19 17 SER B C 1
ATOM 841 O O . SER B 1 17 ? 13.172 -16.656 8.781 1 76.19 17 SER B O 1
ATOM 843 N N . ASN B 1 18 ? 12.156 -15.961 6.863 1 79.56 18 ASN B N 1
ATOM 844 C CA . ASN B 1 18 ? 12.891 -14.703 6.887 1 79.56 18 ASN B CA 1
ATOM 845 C C . ASN B 1 18 ? 11.977 -13.531 7.242 1 79.56 18 ASN B C 1
ATOM 847 O O . ASN B 1 18 ? 10.82 -13.484 6.809 1 79.56 18 ASN B O 1
ATOM 851 N N . ILE B 1 19 ? 12.547 -12.727 8.07 1 81.19 19 ILE B N 1
ATOM 852 C CA . ILE B 1 19 ? 11.812 -11.516 8.406 1 81.19 19 ILE B CA 1
ATOM 853 C C . ILE B 1 19 ? 12.102 -10.43 7.375 1 81.19 19 ILE B C 1
ATOM 855 O O . ILE B 1 19 ? 13.266 -10.094 7.121 1 81.19 19 ILE B O 1
ATOM 859 N N . VAL B 1 20 ? 11.039 -10 6.758 1 83.88 20 VAL B N 1
ATOM 860 C CA . VAL B 1 20 ? 11.164 -8.914 5.789 1 83.88 20 VAL B CA 1
ATOM 861 C C . VAL B 1 20 ? 10.469 -7.664 6.32 1 83.88 20 VAL B C 1
ATOM 863 O O . VAL B 1 20 ? 9.359 -7.746 6.859 1 83.88 20 VAL B O 1
ATOM 866 N N . HIS B 1 21 ? 11.156 -6.543 6.164 1 88.5 21 HIS B N 1
ATOM 867 C CA . HIS B 1 21 ? 10.633 -5.277 6.664 1 88.5 21 HIS B CA 1
ATOM 868 C C . HIS B 1 21 ? 10.078 -4.422 5.531 1 88.5 21 HIS B C 1
ATOM 870 O O . HIS B 1 21 ? 10.672 -4.352 4.453 1 88.5 21 HIS B O 1
ATOM 876 N N . TYR B 1 22 ? 8.992 -3.84 5.84 1 89.81 22 TYR B N 1
ATOM 877 C CA . TYR B 1 22 ? 8.367 -2.867 4.945 1 89.81 22 TYR B CA 1
ATOM 878 C C . TYR B 1 22 ? 8.164 -1.532 5.648 1 89.81 22 TYR B C 1
ATOM 880 O O . TYR B 1 22 ? 7.723 -1.492 6.801 1 89.81 22 TYR B O 1
ATOM 888 N N . ASN B 1 23 ? 8.469 -0.44 4.879 1 93.56 23 ASN B N 1
ATOM 889 C CA . ASN B 1 23 ? 8.25 0.905 5.402 1 93.56 23 ASN B CA 1
ATOM 890 C C . ASN B 1 23 ? 7.066 1.585 4.715 1 93.56 23 ASN B C 1
ATOM 892 O O . ASN B 1 23 ? 6.855 1.412 3.516 1 93.56 23 ASN B O 1
ATOM 896 N N . LEU B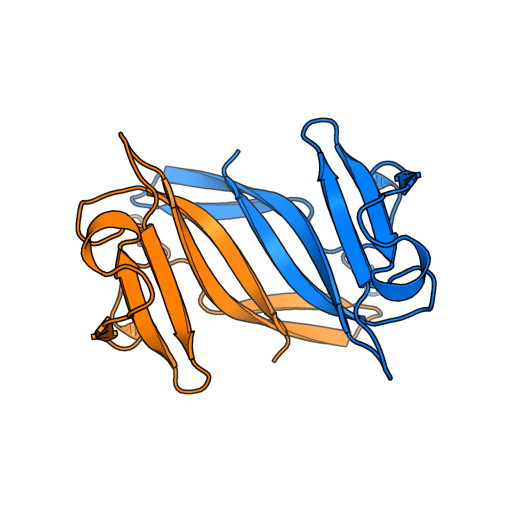 1 24 ? 6.363 2.312 5.5 1 94.12 24 LEU B N 1
ATOM 897 C CA . LEU B 1 24 ? 5.316 3.137 4.902 1 94.12 24 LEU B CA 1
ATOM 898 C C . LEU B 1 24 ? 5.902 4.102 3.881 1 94.12 24 LEU B C 1
ATOM 900 O O . LEU B 1 24 ? 6.789 4.895 4.207 1 94.12 24 LEU B O 1
ATOM 904 N N . ALA B 1 25 ? 5.367 3.973 2.656 1 96.75 25 ALA B N 1
ATOM 905 C CA . ALA B 1 25 ? 5.914 4.77 1.562 1 96.75 25 ALA B CA 1
ATOM 906 C C . ALA B 1 25 ? 4.906 5.812 1.085 1 96.75 25 ALA B C 1
ATOM 908 O O . ALA B 1 25 ? 5.273 6.77 0.397 1 96.75 25 ALA B O 1
ATOM 909 N N . GLY B 1 26 ? 3.635 5.602 1.396 1 96.75 26 GLY B N 1
ATOM 910 C CA . GLY B 1 26 ? 2.621 6.551 0.967 1 96.75 26 GLY B CA 1
ATOM 911 C C . GLY B 1 26 ? 1.253 6.273 1.562 1 96.75 26 GLY B C 1
ATOM 912 O O . GLY B 1 26 ? 0.979 5.16 2.008 1 96.75 26 GLY B O 1
ATOM 913 N N . VAL B 1 27 ? 0.496 7.324 1.534 1 96.06 27 VAL B N 1
ATOM 914 C CA . VAL B 1 27 ? -0.889 7.27 1.99 1 96.06 27 VAL B CA 1
ATOM 915 C C . VAL B 1 27 ? -1.776 8.078 1.044 1 96.06 27 VAL B C 1
ATOM 917 O O . VAL B 1 27 ? -1.4 9.164 0.61 1 96.06 27 VAL B O 1
ATOM 920 N N . VAL B 1 28 ? -2.91 7.535 0.758 1 95.31 28 VAL B N 1
ATOM 921 C CA . VAL B 1 28 ? -3.945 8.258 0.028 1 95.31 28 VAL B CA 1
ATOM 922 C C . VAL B 1 28 ? -5.145 8.508 0.94 1 95.31 28 VAL B C 1
ATOM 924 O O . VAL B 1 28 ? -5.586 7.602 1.656 1 95.31 28 VAL B O 1
ATOM 927 N N . TYR B 1 29 ? -5.566 9.703 0.875 1 93.94 29 TYR B N 1
ATOM 928 C CA . TYR B 1 29 ? -6.691 10.109 1.709 1 93.94 29 TYR B CA 1
ATOM 929 C C . TYR B 1 29 ? -7.934 10.359 0.865 1 93.94 29 TYR B C 1
ATOM 931 O O . TYR B 1 29 ? -7.848 10.938 -0.223 1 93.94 29 TYR B O 1
ATOM 939 N N . TYR B 1 30 ? -8.953 9.758 1.324 1 86.75 30 TYR B N 1
ATOM 940 C CA . TYR B 1 30 ? -10.242 9.969 0.669 1 86.75 30 TYR B CA 1
ATOM 941 C C . TYR B 1 30 ? -11.148 10.844 1.521 1 86.75 30 TYR B C 1
ATOM 943 O O . TYR B 1 30 ? -11.148 10.75 2.75 1 86.75 30 TYR B O 1
ATOM 951 N N . GLY B 1 31 ? -11.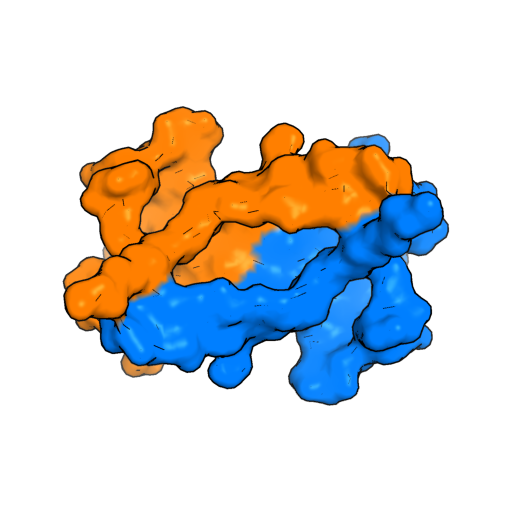812 11.672 0.779 1 75.06 31 GLY B N 1
ATOM 952 C CA . GLY B 1 31 ? -12.789 12.539 1.422 1 75.06 31 GLY B CA 1
ATOM 953 C C . GLY B 1 31 ? -13.391 13.555 0.476 1 75.06 31 GLY B C 1
ATOM 954 O O . GLY B 1 31 ? -12.711 14.07 -0.414 1 75.06 31 GLY B O 1
ATOM 955 N N . ASP B 1 32 ? -14.664 13.719 0.606 1 72.81 32 ASP B N 1
ATOM 956 C CA . ASP B 1 32 ? -15.445 14.688 -0.156 1 72.81 32 ASP B CA 1
ATOM 957 C C . ASP B 1 32 ? -15.164 14.562 -1.651 1 72.81 32 ASP B C 1
ATOM 959 O O . ASP B 1 32 ? -15.289 13.477 -2.225 1 72.81 32 ASP B O 1
ATOM 963 N N . THR B 1 33 ? -14.672 15.68 -2.402 1 73.88 33 THR B N 1
ATOM 964 C CA . THR B 1 33 ? -14.711 15.797 -3.855 1 73.88 33 THR B CA 1
ATOM 965 C C . THR B 1 33 ? -13.375 15.406 -4.473 1 73.88 33 THR B C 1
ATOM 967 O O . THR B 1 33 ? -13.273 15.211 -5.688 1 73.88 33 THR B O 1
ATOM 970 N N . HIS B 1 34 ? -12.258 15.297 -3.631 1 82.44 34 HIS B N 1
ATOM 971 C CA . HIS B 1 34 ? -11 14.969 -4.285 1 82.44 34 HIS B CA 1
ATOM 972 C C . HIS B 1 34 ? -10.062 14.227 -3.338 1 82.44 34 HIS B C 1
ATOM 974 O O . HIS B 1 34 ? -10.219 14.312 -2.117 1 82.44 34 HIS B O 1
ATOM 980 N N . TYR B 1 35 ? -9.125 13.57 -3.916 1 88.31 35 TYR B N 1
ATOM 981 C CA . TYR B 1 35 ? -8.141 12.797 -3.166 1 88.31 35 TYR B CA 1
ATOM 982 C C . TYR B 1 35 ? -6.902 13.633 -2.865 1 88.31 35 TYR B C 1
ATOM 984 O O . TYR B 1 35 ? -6.551 14.531 -3.629 1 88.31 35 TYR B O 1
ATOM 992 N N . THR B 1 36 ? -6.258 13.492 -1.72 1 93.94 36 THR B N 1
ATOM 993 C CA . THR B 1 36 ? -4.922 13.969 -1.386 1 93.94 36 THR B CA 1
ATOM 994 C C . THR B 1 36 ? -4.004 12.797 -1.033 1 93.94 36 THR B C 1
ATOM 996 O O . THR B 1 36 ? -4.469 11.68 -0.821 1 93.94 36 THR B O 1
ATOM 999 N N . ALA B 1 37 ? -2.734 13.18 -1.12 1 95.56 37 ALA B N 1
ATOM 1000 C CA . ALA B 1 37 ? -1.793 12.102 -0.836 1 95.56 37 ALA B CA 1
ATOM 1001 C C . ALA B 1 37 ? -0.56 12.625 -0.107 1 95.56 37 ALA B C 1
ATOM 1003 O O . ALA B 1 37 ? -0.253 13.82 -0.173 1 95.56 37 ALA B O 1
ATOM 1004 N N . ARG B 1 38 ? 0.078 11.711 0.599 1 96 38 ARG B N 1
ATOM 1005 C CA . ARG B 1 38 ? 1.409 11.914 1.162 1 96 38 ARG B CA 1
ATOM 1006 C C . ARG B 1 38 ? 2.361 10.805 0.719 1 96 38 ARG B C 1
ATOM 1008 O O . ARG B 1 38 ? 1.973 9.641 0.64 1 96 38 ARG B O 1
ATOM 1015 N N . PHE B 1 39 ? 3.516 11.203 0.424 1 96.38 39 PHE B N 1
ATOM 1016 C CA . PHE B 1 39 ? 4.613 10.289 0.132 1 96.38 39 PHE B CA 1
ATOM 1017 C C . PHE B 1 39 ? 5.738 10.453 1.149 1 96.38 39 PHE B C 1
ATOM 1019 O O . PHE B 1 39 ? 6.012 11.562 1.609 1 96.38 39 PHE B O 1
ATOM 1026 N N . VAL B 1 40 ? 6.352 9.297 1.446 1 96.81 40 VAL B N 1
ATOM 1027 C CA . VAL B 1 40 ? 7.488 9.289 2.359 1 96.81 40 VAL B CA 1
ATOM 1028 C C . VAL B 1 40 ? 8.758 8.906 1.599 1 96.81 40 VAL B C 1
ATOM 1030 O O . VAL B 1 40 ? 8.844 7.82 1.024 1 96.81 40 VAL B O 1
ATOM 1033 N N . ASP B 1 41 ? 9.75 9.766 1.646 1 95.19 41 ASP B N 1
ATOM 1034 C CA . ASP B 1 41 ? 10.969 9.4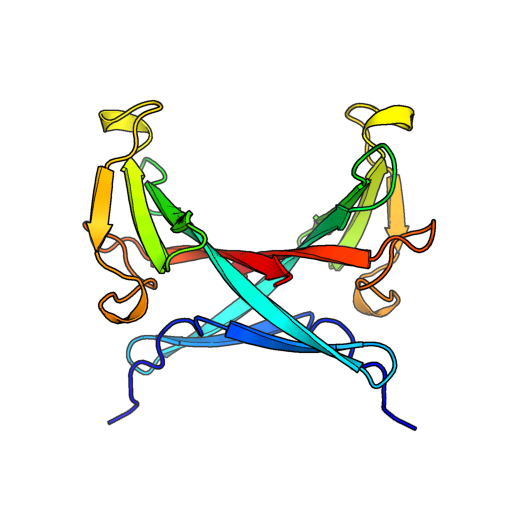3 0.916 1 95.19 41 ASP B CA 1
ATOM 1035 C C . ASP B 1 41 ? 11.914 8.602 1.779 1 95.19 41 ASP B C 1
ATOM 1037 O O . ASP B 1 41 ? 11.57 8.227 2.902 1 95.19 41 ASP B O 1
ATOM 1041 N N . THR B 1 42 ? 13.008 8.258 1.235 1 93 42 THR B N 1
ATOM 1042 C CA . THR B 1 42 ? 13.914 7.301 1.866 1 93 42 THR B CA 1
ATOM 1043 C C . THR B 1 42 ? 14.516 7.879 3.143 1 93 42 THR B C 1
ATOM 1045 O O . THR B 1 42 ? 15.008 7.141 3.996 1 93 42 THR B O 1
ATOM 1048 N N . ASP B 1 43 ? 14.422 9.219 3.318 1 94.69 43 ASP B N 1
ATOM 1049 C CA . ASP B 1 43 ? 14.969 9.875 4.5 1 94.69 43 ASP B CA 1
ATOM 1050 C C . ASP B 1 43 ? 13.898 10.07 5.566 1 94.69 43 ASP B C 1
ATOM 1052 O O . ASP B 1 43 ? 14.172 10.641 6.629 1 94.69 43 ASP B O 1
ATOM 1056 N N . GLY B 1 44 ? 12.688 9.672 5.23 1 94.62 44 GLY B N 1
ATOM 1057 C CA . GLY B 1 44 ? 11.594 9.812 6.184 1 94.62 44 GLY B CA 1
ATOM 1058 C C . GLY B 1 44 ? 10.891 11.156 6.09 1 94.62 44 GLY B C 1
ATOM 1059 O O . GLY B 1 44 ? 10.078 11.492 6.949 1 94.62 44 GLY B O 1
ATOM 1060 N N . ARG B 1 45 ? 11.273 11.938 5.055 1 96.88 45 ARG B N 1
ATOM 1061 C CA . ARG B 1 45 ? 10.555 13.188 4.832 1 96.88 45 ARG B CA 1
ATOM 1062 C C . ARG B 1 45 ? 9.203 12.938 4.176 1 96.88 45 ARG B C 1
ATOM 1064 O O . ARG B 1 45 ? 9.094 12.109 3.275 1 96.88 45 ARG B O 1
ATOM 1071 N N . VAL B 1 46 ? 8.242 13.688 4.617 1 97.06 46 VAL B N 1
ATOM 1072 C CA . VAL B 1 46 ? 6.887 13.523 4.102 1 97.06 46 VAL B CA 1
ATOM 1073 C C . VAL B 1 46 ? 6.57 14.648 3.117 1 97.06 46 VAL B C 1
ATOM 1075 O O . VAL B 1 46 ? 6.781 15.82 3.42 1 97.06 46 VAL B O 1
ATOM 1078 N N . TRP B 1 47 ? 6.125 14.234 1.96 1 97 47 TRP B N 1
ATOM 1079 C CA . TRP B 1 47 ? 5.715 15.141 0.895 1 97 47 TRP B CA 1
ATOM 1080 C C . TRP B 1 47 ? 4.211 15.07 0.667 1 97 47 TRP B C 1
ATOM 1082 O O . TRP B 1 47 ? 3.645 13.984 0.541 1 97 47 TRP B O 1
ATOM 1092 N N . TYR B 1 48 ? 3.578 16.234 0.627 1 96.38 48 TYR B N 1
ATOM 1093 C CA . TYR B 1 48 ? 2.129 16.328 0.493 1 96.38 48 TYR B CA 1
ATOM 1094 C C . TYR B 1 48 ? 1.736 16.766 -0.912 1 96.38 48 TYR B C 1
ATOM 1096 O O . TYR B 1 48 ? 2.342 17.688 -1.474 1 96.38 48 TYR B O 1
ATOM 1104 N N . ASN B 1 49 ? 0.705 16.109 -1.477 1 94.25 49 ASN B N 1
ATOM 1105 C CA . ASN B 1 49 ? 0.116 16.469 -2.76 1 94.25 49 ASN B CA 1
ATOM 1106 C C . ASN B 1 49 ? -1.401 16.609 -2.662 1 94.25 49 ASN B C 1
ATOM 1108 O O . ASN B 1 49 ? -2.076 15.719 -2.15 1 94.25 49 ASN B O 1
ATOM 1112 N N . ASP B 1 50 ? -1.812 17.719 -3.047 1 88.88 50 ASP B N 1
ATOM 1113 C CA . ASP B 1 50 ? -3.229 17.953 -3.314 1 88.88 50 ASP B CA 1
ATOM 1114 C C . ASP B 1 50 ? -3.498 18.031 -4.816 1 88.88 50 ASP B C 1
ATOM 1116 O O . ASP B 1 50 ? -3.189 19.031 -5.461 1 88.88 50 ASP B O 1
ATOM 1120 N N . GLY B 1 51 ? -3.992 16.953 -5.277 1 78.94 51 GLY B N 1
ATOM 1121 C CA . GLY B 1 51 ? -4.176 16.812 -6.715 1 78.94 51 GLY B CA 1
ATOM 1122 C C . GLY B 1 51 ? -4.914 17.984 -7.336 1 78.94 51 GLY B C 1
ATOM 1123 O O . GLY B 1 51 ? -4.656 18.344 -8.484 1 78.94 51 GLY B O 1
ATOM 1124 N N . LEU B 1 52 ? -5.812 18.547 -6.719 1 78.25 52 LEU B N 1
ATOM 1125 C CA . LEU B 1 52 ? -6.594 19.656 -7.246 1 78.25 52 LEU B CA 1
ATOM 1126 C C . LEU B 1 52 ? -5.797 20.953 -7.184 1 78.25 52 LEU B C 1
ATOM 1128 O O . LEU B 1 52 ? -5.75 21.719 -8.156 1 78.25 52 LEU B O 1
ATOM 1132 N N . THR B 1 53 ? -5.129 21.25 -6.117 1 79.38 53 THR B N 1
ATOM 1133 C CA . THR B 1 53 ? -4.535 22.562 -5.895 1 79.38 53 THR B CA 1
ATOM 1134 C C . THR B 1 53 ? -3.074 22.578 -6.34 1 79.38 53 THR B C 1
ATOM 1136 O O . THR B 1 53 ? -2.574 23.594 -6.809 1 79.38 53 THR B O 1
ATOM 1139 N N . LEU B 1 54 ? -2.398 21.469 -6.234 1 82.56 54 LEU B N 1
ATOM 1140 C CA . LEU B 1 54 ? -0.958 21.469 -6.469 1 82.56 54 LEU B CA 1
ATOM 1141 C C . LEU B 1 54 ? -0.625 20.797 -7.801 1 82.56 54 LEU B C 1
ATOM 1143 O O . LEU B 1 54 ? 0.508 20.891 -8.281 1 82.56 54 LEU B O 1
ATOM 1147 N N . GLY B 1 55 ? -1.632 20.219 -8.305 1 78.62 55 GLY B N 1
ATOM 1148 C CA . GLY B 1 55 ? -1.358 19.5 -9.539 1 78.62 55 GLY B CA 1
ATOM 1149 C C . GLY B 1 55 ? -0.314 18.406 -9.367 1 78.62 55 GLY B C 1
ATOM 1150 O O . GLY B 1 55 ? -0.474 17.516 -8.539 1 78.62 55 GLY B O 1
ATOM 1151 N N . ARG B 1 56 ? 0.828 18.516 -10.086 1 81.06 56 ARG B N 1
ATOM 1152 C CA . ARG B 1 56 ? 1.867 17.5 -10.07 1 81.06 56 ARG B CA 1
ATOM 1153 C C . ARG B 1 56 ? 2.926 17.797 -9.016 1 81.06 56 ARG B C 1
ATOM 1155 O O . ARG B 1 56 ? 3.904 17.062 -8.883 1 81.06 56 ARG B O 1
ATOM 1162 N N . ARG B 1 57 ? 2.754 18.891 -8.312 1 88.88 57 ARG B N 1
ATOM 1163 C CA . ARG B 1 57 ? 3.762 19.281 -7.328 1 88.88 57 ARG B CA 1
ATOM 1164 C C . ARG B 1 57 ? 3.443 18.703 -5.957 1 88.88 57 ARG B C 1
ATOM 1166 O O . ARG B 1 57 ? 2.283 18.422 -5.645 1 88.88 57 ARG B O 1
ATOM 1173 N N . ALA B 1 58 ? 4.492 18.5 -5.258 1 93.06 58 ALA B N 1
ATOM 1174 C CA . ALA B 1 58 ? 4.375 18.109 -3.857 1 93.06 58 ALA B CA 1
ATOM 1175 C C . ALA B 1 58 ? 5.098 19.094 -2.943 1 93.06 58 ALA B C 1
ATOM 1177 O O . ALA B 1 58 ? 6.078 19.719 -3.35 1 93.06 58 ALA B O 1
ATOM 1178 N N . GLN B 1 59 ? 4.543 19.234 -1.768 1 94.88 59 GLN B N 1
ATOM 1179 C CA . GLN B 1 59 ? 5.129 20.125 -0.762 1 94.88 59 GLN B CA 1
ATOM 1180 C C . GLN B 1 59 ? 5.711 19.312 0.398 1 94.88 59 GLN B C 1
ATOM 1182 O O . GLN B 1 59 ? 5.07 18.391 0.906 1 94.88 59 GLN B O 1
ATOM 1187 N N . LEU B 1 60 ? 6.887 19.75 0.779 1 95.81 60 LEU B N 1
ATOM 1188 C CA . LEU B 1 60 ? 7.504 19.156 1.954 1 95.81 60 LEU B CA 1
ATOM 1189 C C . LEU B 1 60 ? 6.762 19.547 3.225 1 95.81 60 LEU B C 1
ATOM 1191 O O . LEU B 1 60 ? 6.469 20.734 3.432 1 95.81 60 LEU B O 1
ATOM 1195 N N . GLU B 1 61 ? 6.43 18.641 4.016 1 95.81 61 GLU B N 1
ATOM 1196 C CA . GLU B 1 61 ? 5.773 18.922 5.285 1 95.81 61 GLU B CA 1
ATOM 1197 C C . GLU B 1 61 ? 6.719 18.703 6.461 1 95.81 61 GLU B C 1
ATOM 1199 O O . GLU B 1 61 ? 7.195 19.656 7.07 1 95.81 61 GLU B O 1
ATOM 1204 N N . ARG B 1 62 ? 6.832 17.438 7.027 1 95.31 62 ARG B N 1
ATOM 1205 C CA . ARG B 1 62 ? 7.645 17.062 8.18 1 95.31 62 ARG B CA 1
ATOM 1206 C C . ARG B 1 62 ? 8.211 15.656 8 1 95.31 62 ARG B C 1
ATOM 1208 O O . ARG B 1 62 ? 8.164 15.094 6.906 1 95.31 62 ARG B O 1
ATOM 1215 N N . PHE B 1 63 ? 8.922 15.266 9.07 1 95.5 63 PHE B N 1
ATOM 1216 C CA . PHE B 1 63 ? 9.359 13.875 9.109 1 95.5 63 PHE B CA 1
ATOM 1217 C C . PHE B 1 63 ? 8.227 12.969 9.586 1 95.5 63 PHE B C 1
ATOM 1219 O O . PHE B 1 63 ? 7.387 13.383 10.383 1 95.5 63 PHE B O 1
ATOM 1226 N N . ILE B 1 64 ? 8.227 11.797 9.102 1 93.56 64 ILE B N 1
ATOM 1227 C CA . ILE B 1 64 ? 7.129 10.867 9.32 1 93.56 64 ILE B CA 1
ATOM 1228 C C . ILE B 1 64 ? 6.949 10.625 10.812 1 93.56 64 ILE B C 1
ATOM 1230 O O . ILE B 1 64 ? 5.824 10.453 11.297 1 93.56 64 ILE B O 1
ATOM 1234 N N . HIS B 1 65 ? 8.031 10.555 11.586 1 90.12 65 HIS B N 1
ATOM 1235 C CA . HIS B 1 65 ? 7.93 10.242 13.008 1 90.12 65 HIS B CA 1
ATOM 1236 C C . HIS B 1 65 ? 7.277 11.383 13.781 1 90.12 65 HIS B C 1
ATOM 1238 O O . HIS B 1 65 ? 6.883 11.211 14.93 1 90.12 65 HIS B O 1
ATOM 1244 N N . ASP B 1 66 ? 7.074 12.523 13.133 1 90.44 66 ASP B N 1
ATOM 1245 C CA . ASP B 1 66 ? 6.488 13.688 13.773 1 90.44 66 ASP B CA 1
ATOM 1246 C C . ASP B 1 66 ? 5.039 13.891 13.336 1 90.44 66 ASP B C 1
ATOM 1248 O O . ASP B 1 66 ? 4.43 14.922 13.641 1 90.44 66 ASP B O 1
ATOM 1252 N N . MET B 1 67 ? 4.508 12.93 12.578 1 88.69 67 MET B N 1
ATOM 1253 C CA . MET B 1 67 ? 3.229 13.203 11.93 1 88.69 67 MET B CA 1
ATOM 1254 C C . MET B 1 67 ? 2.236 12.07 12.195 1 88.69 67 MET B C 1
ATOM 1256 O O . MET B 1 67 ? 2.625 10.906 12.289 1 88.69 67 MET B O 1
ATOM 1260 N N . ASP B 1 68 ? 0.994 12.516 12.336 1 87.25 68 ASP B N 1
ATOM 1261 C CA . ASP B 1 68 ? -0.098 11.555 12.234 1 87.25 68 ASP B CA 1
ATOM 1262 C C . ASP B 1 68 ? -0.476 11.297 10.781 1 87.25 68 ASP B C 1
ATOM 1264 O O . ASP B 1 68 ? -1.092 12.148 10.133 1 87.25 68 ASP B O 1
ATOM 1268 N N . MET B 1 69 ? -0.178 10.141 10.32 1 91.19 69 MET B N 1
ATOM 1269 C CA . MET B 1 69 ? -0.373 9.844 8.898 1 91.19 69 MET B CA 1
ATOM 1270 C C . MET B 1 69 ? -1.805 9.391 8.633 1 91.19 69 MET B C 1
ATOM 1272 O O . MET B 1 69 ? -2.197 9.211 7.477 1 91.19 69 MET B O 1
ATOM 1276 N N . MET B 1 70 ? -2.586 9.281 9.656 1 89.69 70 MET B N 1
ATOM 1277 C CA . MET B 1 70 ? -3.91 8.688 9.484 1 89.69 70 MET B CA 1
ATOM 1278 C C . MET B 1 70 ? -4.922 9.742 9.055 1 89.69 70 MET B C 1
ATOM 1280 O O . MET B 1 70 ? -6.02 9.406 8.602 1 89.69 70 MET B O 1
ATOM 1284 N N . LYS B 1 71 ? -4.512 10.984 9.211 1 89.5 71 LYS B N 1
ATOM 1285 C CA . LYS B 1 71 ? -5.332 12.102 8.734 1 89.5 71 LYS B CA 1
ATOM 1286 C C . LYS B 1 71 ? -4.5 13.094 7.938 1 89.5 71 LYS B C 1
ATOM 1288 O O . LYS B 1 71 ? -3.35 13.367 8.281 1 89.5 71 LYS B O 1
ATOM 1293 N N . ASP B 1 72 ? -5.184 13.609 6.895 1 90.12 72 ASP B N 1
ATOM 1294 C CA . ASP B 1 72 ? -4.434 14.633 6.176 1 90.12 72 ASP B CA 1
ATOM 1295 C C . ASP B 1 72 ? -4.676 16.016 6.777 1 90.12 72 ASP B C 1
ATOM 1297 O O . ASP B 1 72 ? -5.227 16.141 7.875 1 90.12 72 ASP B O 1
ATOM 1301 N N . ARG B 1 73 ? -4.219 17.016 6.113 1 87.81 73 ARG B N 1
ATOM 1302 C CA . ARG B 1 73 ? -4.262 18.391 6.602 1 87.81 73 ARG B CA 1
ATOM 1303 C C . ARG B 1 73 ? -5.699 18.844 6.828 1 87.81 73 ARG B C 1
ATOM 1305 O O . ARG B 1 73 ? -5.961 19.688 7.691 1 87.81 73 ARG B O 1
ATOM 1312 N N . ALA B 1 74 ? -6.574 18.328 6.016 1 87.5 74 ALA B N 1
ATOM 1313 C CA . ALA B 1 74 ? -7.969 18.75 6.074 1 87.5 74 ALA B CA 1
ATOM 1314 C C . ALA B 1 74 ? -8.805 17.781 6.91 1 87.5 74 ALA B C 1
ATOM 1316 O O . ALA B 1 74 ? -10.031 17.891 6.953 1 87.5 74 ALA B O 1
ATOM 1317 N N . GLY B 1 75 ? -8.117 16.844 7.492 1 87.5 75 GLY B N 1
ATOM 1318 C CA . GLY B 1 75 ? -8.836 15.906 8.344 1 87.5 75 GLY B CA 1
ATOM 1319 C C . GLY B 1 75 ? -9.367 14.703 7.59 1 87.5 75 GLY B C 1
ATOM 1320 O O . GLY B 1 75 ? -10.125 13.898 8.141 1 87.5 75 GLY B O 1
ATOM 1321 N N . LYS B 1 76 ? -9.055 14.586 6.359 1 88.19 76 LYS B N 1
ATOM 1322 C CA . LYS B 1 76 ? -9.461 13.414 5.59 1 88.19 76 LYS B CA 1
ATOM 1323 C C . LYS B 1 76 ? -8.844 12.141 6.16 1 88.19 76 LYS B C 1
ATOM 1325 O O . LYS B 1 76 ? -7.684 12.133 6.566 1 88.19 76 LYS B O 1
ATOM 1330 N N . SER B 1 77 ? -9.578 11.062 6.07 1 87.88 77 SER B N 1
ATOM 1331 C CA . SER B 1 77 ? -9.117 9.805 6.641 1 87.88 77 SER B CA 1
ATOM 1332 C C . SER B 1 77 ? -8.258 9.031 5.648 1 87.88 77 SER B C 1
ATOM 1334 O O . SER B 1 77 ? -8.508 9.078 4.441 1 87.88 77 SER B O 1
ATOM 1336 N N . CYS B 1 78 ? -7.324 8.273 6.16 1 92.06 78 CYS B N 1
ATOM 1337 C CA . CYS B 1 78 ? -6.477 7.379 5.383 1 92.06 78 CYS B CA 1
ATOM 1338 C C . CYS B 1 78 ? -7.305 6.273 4.734 1 92.06 78 CYS B C 1
ATOM 1340 O O . CYS B 1 78 ? -8 5.527 5.426 1 92.06 78 CYS B O 1
ATOM 1342 N N . ASP B 1 79 ? -7.219 6.27 3.424 1 94.12 79 ASP B N 1
ATOM 1343 C CA . ASP B 1 79 ? -7.973 5.266 2.68 1 94.12 79 ASP B CA 1
ATOM 1344 C C . ASP B 1 79 ? -7.059 4.152 2.174 1 94.12 79 ASP B C 1
ATOM 1346 O O . ASP B 1 79 ? -7.445 2.982 2.156 1 94.12 79 ASP B O 1
ATOM 1350 N N . ILE B 1 80 ? -5.898 4.496 1.761 1 95.31 80 ILE B N 1
ATOM 1351 C CA . ILE B 1 80 ? -4.938 3.557 1.194 1 95.31 80 ILE B CA 1
ATOM 1352 C C . ILE B 1 80 ? -3.586 3.723 1.886 1 95.31 80 ILE B C 1
ATOM 1354 O O . ILE B 1 80 ? -3.127 4.848 2.104 1 95.31 80 ILE B O 1
ATOM 1358 N N . LEU B 1 81 ? -2.977 2.639 2.215 1 95.19 81 LEU B N 1
ATOM 1359 C CA . LEU B 1 81 ? -1.608 2.574 2.719 1 95.19 81 LEU B CA 1
ATOM 1360 C C . LEU B 1 81 ? -0.697 1.856 1.728 1 95.19 81 LEU B C 1
ATOM 1362 O O . LEU B 1 81 ? -1.046 0.789 1.219 1 95.19 81 LEU B O 1
ATOM 1366 N N . ILE B 1 82 ? 0.406 2.395 1.493 1 96.38 82 ILE B N 1
ATOM 1367 C CA . ILE B 1 82 ? 1.405 1.807 0.607 1 96.38 82 ILE B CA 1
ATOM 1368 C C . ILE B 1 82 ? 2.695 1.549 1.382 1 96.38 82 ILE B C 1
ATOM 1370 O O . ILE B 1 82 ? 3.291 2.477 1.936 1 96.38 82 ILE B O 1
ATOM 1374 N N . TYR B 1 83 ? 3.092 0.342 1.409 1 94.5 83 TYR B N 1
ATOM 1375 C CA . TYR B 1 83 ? 4.336 -0.06 2.059 1 94.5 83 TYR B CA 1
ATOM 1376 C C . TYR B 1 83 ? 5.355 -0.544 1.033 1 94.5 83 TYR B C 1
ATOM 1378 O O . TYR B 1 83 ? 5 -1.241 0.08 1 94.5 83 TYR B O 1
ATOM 1386 N N . ARG B 1 84 ? 6.551 -0.246 1.276 1 95.31 84 ARG B N 1
ATOM 1387 C CA . ARG B 1 84 ? 7.633 -0.671 0.395 1 95.31 84 ARG B CA 1
ATOM 1388 C C . ARG B 1 84 ? 8.688 -1.456 1.164 1 95.31 84 ARG B C 1
ATOM 1390 O O . ARG B 1 84 ? 9.023 -1.106 2.297 1 95.31 84 ARG B O 1
ATOM 1397 N N . ARG B 1 85 ? 9.211 -2.381 0.449 1 90.38 85 ARG B N 1
ATOM 1398 C CA . ARG B 1 85 ? 10.25 -3.211 1.051 1 90.38 85 ARG B CA 1
ATOM 1399 C C . ARG B 1 85 ? 11.539 -2.418 1.259 1 90.38 85 ARG B C 1
ATOM 1401 O O . ARG B 1 85 ? 11.938 -1.637 0.393 1 90.38 85 ARG B O 1
ATOM 1408 N N . THR B 1 86 ? 12.078 -2.588 2.436 1 85.56 86 THR B N 1
ATOM 1409 C CA . THR B 1 86 ? 13.336 -1.907 2.738 1 85.56 86 THR B CA 1
ATOM 1410 C C . THR B 1 86 ? 14.492 -2.9 2.773 1 85.56 86 THR B C 1
ATOM 1412 O O . THR B 1 86 ? 14.305 -4.078 3.088 1 85.56 86 THR B O 1
#

Solvent-accessible surface area (backbone atoms only — not comparable to full-atom values): 9387 Å² total; per-residue (Å²): 129,66,64,51,43,58,70,62,60,55,48,78,42,36,52,80,68,33,81,43,48,26,31,53,36,32,37,34,25,49,46,93,93,55,53,36,36,38,37,37,48,98,85,35,42,28,30,39,29,38,51,84,83,43,49,93,44,66,41,80,74,50,46,52,94,79,51,65,73,54,41,51,97,86,62,29,41,54,36,33,43,32,30,29,58,109,128,62,66,53,42,58,70,63,60,56,49,78,43,38,52,83,70,33,81,43,46,27,32,53,36,32,37,34,26,47,47,94,94,56,55,36,37,38,37,36,49,98,84,36,41,28,31,38,29,38,51,85,85,44,47,93,44,67,42,81,72,50,46,51,94,78,50,65,72,53,39,50,97,86,62,29,42,54,37,33,42,30,29,30,58,108

Organism: Armillaria gallica (NCBI:txid47427)

pLDDT: mean 84.44, std 15.95, range [18.39, 97.06]

Radius of gyration: 16.59 Å; Cα contacts (8 Å, |Δi|>4): 386; chains: 2; bounding box: 30×47×48 Å

Sequence (172 aa):
MFSRAPVDEQIQLTVKSNIVHYNLAGVVYYGDTHYTARFVDTDGRVWYNDGLTLGRRAQLERFIHDMDMMKDRAGKSCDILIYRRTMFSRAPVDEQIQLTVKSNIVHYNLAGVVYYGDTHYTARFVDTDGRVWYNDGLTLGRRAQLERFIHDMDMMKDRAGKSCDILIYRRT

Nearest PDB structures (foldseek):
  6crn-assembly1_B  TM=6.633E-01  e=3.765E-02  Homo sapiens
  8orq-assembly1_B  TM=4.271E-01  e=4.318E+00  Pyrococcus furiosus DSM 3638
  8p2i-assembly1_B  TM=3.668E-01  e=4.816E+00  Pyrococcus furiosus DSM 3638
  6crn-assembly1_B  TM=7.191E-01  e=3.336E-02  Homo sapiens
  8p2i-assembly1_B  TM=3.661E-01  e=6.098E+00  Pyrococcus furiosus DSM 3638